Protein AF-A0A3D5JUG0-F1 (afdb_monomer)

Nearest PDB structures (foldseek):
  5ds9-assembly1_A  TM=9.477E-01  e=6.400E-01  Escherichia coli K-12
  5ds9-assembly1_B  TM=9.628E-01  e=1.070E+00  Escherichia coli K-12
  1eto-assembly1_A  TM=9.629E-01  e=1.676E+00  Escherichia coli
  1f36-assembly1_B  TM=4.137E-01  e=6.002E-01  Escherichia coli
  1f36-assembly1_A  TM=4.164E-01  e=8.274E-01  Escherichia coli

Structure (mmCIF, N/CA/C/O backbone):
data_AF-A0A3D5JUG0-F1
#
_entry.id   AF-A0A3D5JUG0-F1
#
loop_
_atom_site.group_PDB
_atom_site.id
_atom_site.type_symbol
_atom_site.label_atom_id
_atom_site.label_alt_id
_atom_site.label_comp_id
_atom_site.label_asym_id
_atom_site.label_entity_id
_atom_site.label_seq_id
_atom_site.pdbx_PDB_ins_code
_atom_site.Cartn_x
_atom_site.Cartn_y
_atom_site.Cartn_z
_atom_site.occupancy
_atom_site.B_iso_or_equiv
_atom_site.auth_seq_id
_atom_site.auth_comp_id
_atom_site.auth_asym_id
_atom_site.auth_atom_id
_atom_site.pdbx_PDB_model_num
ATOM 1 N N . GLN A 1 1 ? 3.051 -8.103 0.332 1.00 70.94 1 GLN A N 1
ATOM 2 C CA . GLN A 1 1 ? 2.806 -6.785 0.956 1.00 70.94 1 GLN A CA 1
ATOM 3 C C . GLN A 1 1 ? 1.900 -5.963 0.031 1.00 70.94 1 GLN A C 1
ATOM 5 O O . GLN A 1 1 ? 1.990 -6.121 -1.186 1.00 70.94 1 GLN A O 1
ATOM 10 N N . GLY A 1 2 ? 0.946 -5.205 0.578 1.00 81.31 2 GLY A N 1
ATOM 11 C CA . GLY A 1 2 ? 0.025 -4.363 -0.200 1.00 81.31 2 GLY A CA 1
ATOM 12 C C . GLY A 1 2 ? 0.622 -2.980 -0.449 1.00 81.31 2 GLY A C 1
ATOM 13 O O . GLY A 1 2 ? 1.313 -2.469 0.421 1.00 81.31 2 GLY A O 1
ATOM 14 N N . LEU A 1 3 ? 0.371 -2.391 -1.620 1.00 85.62 3 LEU A N 1
ATOM 15 C CA . LEU A 1 3 ? 0.857 -1.054 -1.971 1.00 85.62 3 LEU A CA 1
ATOM 16 C C . LEU A 1 3 ? -0.306 -0.176 -2.432 1.00 85.62 3 LEU A C 1
ATOM 18 O O . LEU A 1 3 ? -1.117 -0.606 -3.260 1.00 85.62 3 LEU A O 1
ATOM 22 N N . LEU A 1 4 ? -0.362 1.032 -1.878 1.00 86.69 4 LEU A N 1
ATOM 23 C CA . LEU A 1 4 ? -1.348 2.072 -2.147 1.00 86.69 4 LEU A CA 1
ATOM 24 C C . LEU A 1 4 ? -0.614 3.338 -2.584 1.00 86.69 4 LEU A C 1
ATOM 26 O O . LEU A 1 4 ? 0.317 3.772 -1.912 1.00 86.69 4 LEU A O 1
ATOM 30 N N . ALA A 1 5 ? -1.039 3.907 -3.707 1.00 85.06 5 ALA A N 1
ATOM 31 C CA . ALA A 1 5 ? -0.605 5.218 -4.157 1.00 85.06 5 ALA A CA 1
ATOM 32 C C . ALA A 1 5 ? -1.676 6.235 -3.780 1.00 85.06 5 ALA A C 1
ATOM 34 O O . ALA A 1 5 ? -2.854 6.055 -4.111 1.00 85.06 5 ALA A O 1
ATOM 35 N N . VAL A 1 6 ? -1.243 7.289 -3.104 1.00 84.62 6 VAL A N 1
ATOM 36 C CA . VAL A 1 6 ? -2.098 8.357 -2.599 1.00 84.62 6 VAL A CA 1
ATOM 37 C C . VAL A 1 6 ? -1.638 9.667 -3.235 1.00 84.62 6 VAL A C 1
ATOM 39 O O . VAL A 1 6 ? -0.437 9.872 -3.415 1.00 84.62 6 VAL A O 1
ATOM 42 N N . GLU A 1 7 ? -2.588 10.500 -3.633 1.00 82.88 7 GLU A N 1
ATOM 43 C CA . GLU A 1 7 ? -2.364 11.878 -4.065 1.00 82.88 7 GLU A CA 1
ATOM 44 C C . GLU A 1 7 ? -2.130 12.794 -2.854 1.00 82.88 7 GLU A C 1
ATOM 46 O O . GLU A 1 7 ? -2.305 12.394 -1.699 1.00 82.88 7 GLU A O 1
ATOM 51 N N . GLU A 1 8 ? -1.683 14.021 -3.117 1.00 77.25 8 GLU A N 1
ATOM 52 C CA . GLU A 1 8 ? -1.354 15.006 -2.080 1.00 77.25 8 GLU A CA 1
ATOM 53 C C . GLU A 1 8 ? -2.579 15.420 -1.248 1.00 77.25 8 GLU A C 1
ATOM 55 O O . GLU A 1 8 ? -2.466 15.660 -0.049 1.00 77.25 8 GLU A O 1
ATOM 60 N N . ASP A 1 9 ? -3.766 15.392 -1.855 1.00 76.62 9 ASP A N 1
ATOM 61 C CA . ASP A 1 9 ? -5.063 15.614 -1.207 1.00 76.62 9 ASP A CA 1
ATOM 62 C C . ASP A 1 9 ? -5.521 14.431 -0.322 1.00 76.62 9 ASP A C 1
ATOM 64 O O . ASP A 1 9 ? -6.584 14.471 0.300 1.00 76.62 9 ASP A O 1
ATOM 68 N N . GLY A 1 10 ? -4.731 13.353 -0.254 1.00 79.75 10 GLY A N 1
ATOM 69 C CA . GLY A 1 10 ? -5.064 12.141 0.484 1.00 79.75 10 GLY A CA 1
ATOM 70 C C . GLY A 1 10 ? -5.987 11.183 -0.274 1.00 79.75 10 GLY A C 1
ATOM 71 O O . GLY A 1 10 ? -6.448 10.197 0.313 1.00 79.75 10 GLY A O 1
ATOM 72 N N . ARG A 1 11 ? -6.266 11.419 -1.561 1.00 83.81 11 ARG A N 1
ATOM 73 C CA . ARG A 1 11 ? -7.071 10.530 -2.400 1.00 83.81 11 ARG A CA 1
ATOM 74 C C . ARG A 1 11 ? -6.277 9.315 -2.854 1.00 83.81 11 ARG A C 1
ATOM 76 O O . ARG A 1 11 ? -5.119 9.393 -3.248 1.00 83.81 11 ARG A O 1
ATOM 83 N N . VAL A 1 12 ? -6.916 8.153 -2.854 1.00 84.12 12 VAL A N 1
ATOM 84 C CA . VAL A 1 12 ? -6.314 6.923 -3.366 1.00 84.12 12 VAL A CA 1
ATOM 85 C C . VAL A 1 12 ? -6.381 6.906 -4.889 1.00 84.12 12 VAL A C 1
ATOM 87 O O . VAL A 1 12 ? -7.455 6.780 -5.477 1.00 84.12 12 VAL A O 1
ATOM 90 N N . ARG A 1 13 ? -5.214 6.963 -5.532 1.00 83.88 13 ARG A N 1
ATOM 91 C CA . ARG A 1 13 ? -5.076 6.910 -6.993 1.00 83.88 13 ARG A CA 1
ATOM 92 C C . ARG A 1 13 ? -4.937 5.483 -7.513 1.00 83.88 13 ARG A C 1
ATOM 94 O O . ARG A 1 13 ? -5.497 5.134 -8.551 1.00 83.88 13 ARG A O 1
ATOM 101 N N . ALA A 1 14 ? -4.172 4.646 -6.813 1.00 76.88 14 ALA A N 1
ATOM 102 C CA . ALA A 1 14 ? -3.927 3.266 -7.220 1.00 76.88 14 ALA A CA 1
ATOM 103 C C . ALA A 1 14 ? -3.726 2.335 -6.023 1.00 76.88 14 ALA A C 1
ATOM 105 O O . ALA A 1 14 ? -3.284 2.737 -4.953 1.00 76.88 14 ALA A O 1
ATOM 106 N N . ALA A 1 15 ? -4.019 1.054 -6.231 1.00 83.12 15 ALA A N 1
ATOM 107 C CA . ALA A 1 15 ? -3.817 0.004 -5.246 1.00 83.12 15 ALA A CA 1
ATOM 108 C C . ALA A 1 15 ? -3.483 -1.303 -5.965 1.00 83.12 15 ALA A C 1
ATOM 110 O O . ALA A 1 15 ? -4.159 -1.677 -6.932 1.00 83.12 15 ALA A O 1
ATOM 111 N N . ASN A 1 16 ? -2.460 -2.013 -5.489 1.00 86.81 16 ASN A N 1
ATOM 112 C CA . ASN A 1 16 ? -2.127 -3.333 -6.019 1.00 86.81 16 ASN A CA 1
ATOM 113 C C . ASN A 1 16 ? -3.162 -4.389 -5.580 1.00 86.81 16 ASN A C 1
ATOM 115 O O . ASN A 1 16 ? -4.004 -4.153 -4.713 1.00 86.81 16 ASN A O 1
ATOM 119 N N . ARG A 1 17 ? -3.109 -5.592 -6.168 1.00 83.06 17 ARG A N 1
ATOM 120 C CA . ARG A 1 17 ? -4.085 -6.666 -5.892 1.00 83.06 17 ARG A CA 1
ATOM 121 C C . ARG A 1 17 ? -4.156 -7.058 -4.412 1.00 83.06 17 ARG A C 1
ATOM 123 O O . ARG A 1 17 ? -5.232 -7.394 -3.926 1.00 83.06 17 ARG A O 1
ATOM 130 N N . VAL A 1 18 ? -3.022 -7.030 -3.713 1.00 81.88 18 VAL A N 1
ATOM 131 C CA . VAL A 1 18 ? -2.950 -7.370 -2.286 1.00 81.88 18 VAL A CA 1
ATOM 132 C C . VAL A 1 18 ? -3.617 -6.280 -1.449 1.00 81.88 18 VAL A C 1
ATOM 134 O O . VAL A 1 18 ? -4.470 -6.607 -0.635 1.00 81.88 18 VAL A O 1
ATOM 137 N N . ALA A 1 19 ? -3.316 -5.003 -1.701 1.00 83.62 19 ALA A N 1
ATOM 138 C CA . ALA A 1 19 ? -3.989 -3.876 -1.060 1.00 83.62 19 ALA A CA 1
ATOM 139 C C . ALA A 1 19 ? -5.496 -3.911 -1.335 1.00 83.62 19 ALA A C 1
ATOM 141 O O . ALA A 1 19 ? -6.290 -3.845 -0.407 1.00 83.62 19 ALA A O 1
ATOM 142 N N . ARG A 1 20 ? -5.907 -4.147 -2.586 1.00 85.31 20 ARG A N 1
ATOM 143 C CA . ARG A 1 20 ? -7.329 -4.289 -2.926 1.00 85.31 20 ARG A CA 1
ATOM 144 C C . ARG A 1 20 ? -8.021 -5.371 -2.101 1.00 85.31 20 ARG A C 1
ATOM 146 O O . ARG A 1 20 ? -9.114 -5.145 -1.610 1.00 85.31 20 ARG A O 1
ATOM 153 N N . ARG A 1 21 ? -7.373 -6.521 -1.900 1.00 84.31 21 ARG A N 1
ATOM 154 C CA . ARG A 1 21 ? -7.915 -7.596 -1.059 1.00 84.31 21 ARG A CA 1
ATOM 155 C C . ARG A 1 21 ? -7.999 -7.201 0.418 1.00 84.31 21 ARG A C 1
ATOM 157 O O . ARG A 1 21 ? -8.992 -7.536 1.045 1.00 84.31 21 ARG A O 1
ATOM 164 N N . LEU A 1 22 ? -6.981 -6.525 0.953 1.00 83.56 22 LEU A N 1
ATOM 165 C CA . LEU A 1 22 ? -6.932 -6.111 2.362 1.00 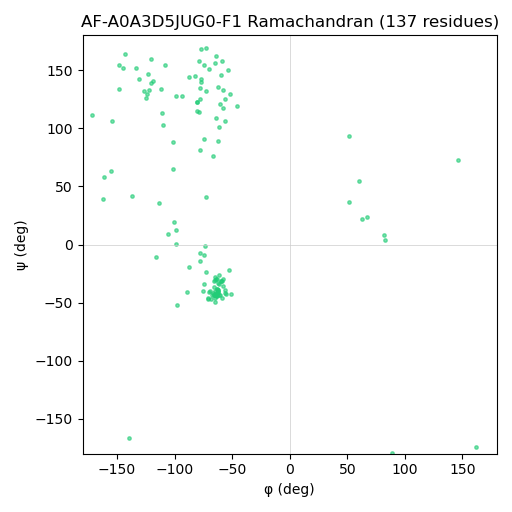83.56 22 LEU A CA 1
ATOM 166 C C . LEU A 1 22 ? -8.008 -5.076 2.707 1.00 83.56 22 LEU A C 1
ATOM 168 O O . LEU A 1 22 ? -8.576 -5.137 3.786 1.00 83.56 22 LEU A O 1
ATOM 172 N N . PHE A 1 23 ? -8.299 -4.161 1.782 1.00 83.06 23 PHE A N 1
ATOM 173 C CA . PHE A 1 23 ? -9.268 -3.077 1.971 1.00 83.06 23 PHE A CA 1
ATOM 174 C C . PHE A 1 23 ? -10.646 -3.369 1.349 1.00 83.06 23 PHE A C 1
ATOM 176 O O . PHE A 1 23 ? -11.438 -2.452 1.164 1.00 83.06 23 PHE A O 1
ATOM 183 N N . GLY A 1 24 ? -10.924 -4.617 0.948 1.00 84.00 24 GLY A N 1
ATOM 184 C CA . GLY A 1 24 ? -12.215 -4.988 0.348 1.00 84.00 24 GLY A CA 1
ATOM 185 C C . GLY A 1 24 ? -12.542 -4.283 -0.980 1.00 84.00 24 GLY A C 1
ATOM 186 O O . GLY A 1 24 ? -13.702 -4.193 -1.367 1.00 84.00 24 GLY A O 1
ATOM 187 N N . LEU A 1 25 ? -11.536 -3.776 -1.697 1.00 84.75 25 LEU A N 1
ATOM 188 C CA . LEU A 1 25 ? -11.711 -3.014 -2.934 1.00 84.75 25 LEU A CA 1
ATOM 189 C C . LEU A 1 25 ? -11.991 -3.925 -4.143 1.00 84.75 25 LEU A C 1
ATOM 191 O O . LEU A 1 25 ? -11.567 -5.091 -4.164 1.00 84.75 25 LEU A O 1
ATOM 195 N N . PRO A 1 26 ? -12.601 -3.385 -5.219 1.00 76.31 26 PRO A N 1
ATOM 196 C CA . PRO A 1 26 ? -12.841 -4.126 -6.452 1.00 76.31 26 PRO A CA 1
ATOM 197 C C . PRO A 1 26 ? -11.571 -4.798 -6.980 1.00 76.31 26 PRO A C 1
ATOM 199 O O . PRO A 1 26 ? -10.520 -4.174 -7.145 1.00 76.31 26 PRO A O 1
ATOM 202 N N . ARG A 1 27 ? -11.648 -6.097 -7.288 1.00 76.44 27 ARG A N 1
ATOM 203 C CA . ARG A 1 27 ? -10.478 -6.887 -7.725 1.00 76.44 27 ARG A CA 1
ATOM 204 C C . ARG A 1 27 ? -9.908 -6.425 -9.069 1.00 76.44 27 ARG A C 1
ATOM 206 O O . ARG A 1 27 ? -8.715 -6.599 -9.310 1.00 76.44 27 ARG A O 1
ATOM 213 N N . ARG A 1 28 ? -10.749 -5.850 -9.931 1.00 75.50 28 ARG A N 1
ATOM 214 C CA . ARG A 1 28 ? -10.420 -5.279 -11.248 1.00 75.50 28 ARG A CA 1
ATOM 215 C C . ARG A 1 28 ? -11.266 -4.028 -11.485 1.00 75.50 28 ARG A C 1
ATOM 217 O O . ARG A 1 28 ? -12.235 -3.818 -10.768 1.00 75.50 28 ARG A O 1
ATOM 224 N N . GLY A 1 29 ? -10.877 -3.215 -12.462 1.00 73.31 29 GLY A N 1
ATOM 225 C CA . GLY A 1 29 ? -11.600 -1.993 -12.820 1.00 73.31 29 GLY A CA 1
ATOM 226 C C . GLY A 1 29 ? -11.148 -0.750 -12.045 1.00 73.31 29 GLY A C 1
ATOM 227 O O . GLY A 1 29 ? -10.200 -0.842 -11.246 1.00 73.31 29 GLY A O 1
ATOM 228 N N . PRO A 1 30 ? -11.783 0.404 -12.321 1.00 75.31 30 PRO A N 1
ATOM 229 C CA . PRO A 1 30 ? -11.469 1.673 -11.674 1.00 75.31 30 PRO A CA 1
ATOM 230 C C . PRO A 1 30 ? -11.666 1.573 -10.159 1.00 75.31 30 PRO A C 1
ATOM 232 O O . PRO A 1 30 ? -12.513 0.822 -9.674 1.00 75.31 30 PRO A O 1
ATOM 235 N N . LEU A 1 31 ? -10.833 2.292 -9.406 1.00 75.56 31 LEU A N 1
ATOM 236 C CA . LEU A 1 31 ? -11.030 2.410 -7.965 1.00 75.56 31 LEU A CA 1
ATOM 237 C C . LEU A 1 31 ? -12.163 3.406 -7.689 1.00 75.56 31 LEU A C 1
ATOM 239 O O . LEU A 1 31 ? -12.244 4.417 -8.392 1.00 75.56 31 LEU A O 1
ATOM 243 N N . PRO A 1 32 ? -13.009 3.151 -6.677 1.00 79.19 32 PRO A N 1
ATOM 244 C CA . PRO A 1 32 ? -13.956 4.152 -6.208 1.00 79.19 32 PRO A CA 1
ATOM 245 C C . PRO A 1 32 ? -13.220 5.410 -5.732 1.00 79.19 32 PRO A C 1
ATOM 247 O O . PRO A 1 32 ? -12.044 5.348 -5.363 1.00 79.19 32 PRO A O 1
ATOM 250 N N . LEU A 1 33 ? -13.921 6.545 -5.698 1.00 79.31 33 LEU A N 1
ATOM 251 C CA . LEU A 1 33 ? -13.440 7.739 -5.005 1.00 79.31 33 LEU A CA 1
ATOM 252 C C . LEU A 1 33 ? -13.287 7.422 -3.513 1.00 79.31 33 LEU A C 1
ATOM 254 O O . LEU A 1 33 ? -14.267 7.352 -2.780 1.00 79.31 33 LEU A O 1
ATOM 258 N N . LEU A 1 34 ? -12.049 7.185 -3.087 1.00 84.69 34 LEU A N 1
ATOM 259 C CA . LEU A 1 34 ? -11.694 6.799 -1.725 1.00 84.69 34 LEU A CA 1
ATOM 260 C C . LEU A 1 34 ? -10.552 7.680 -1.242 1.00 84.69 34 LEU A C 1
ATOM 262 O O . LEU A 1 34 ? -9.620 7.973 -1.992 1.00 84.69 34 LEU A O 1
ATOM 266 N N . THR A 1 35 ? -10.601 8.050 0.030 1.00 87.88 35 THR A N 1
ATOM 267 C CA . THR A 1 35 ? -9.531 8.788 0.700 1.00 87.88 35 THR A CA 1
ATOM 268 C C . THR A 1 35 ? -8.808 7.887 1.687 1.00 87.88 35 THR A C 1
ATOM 270 O O . THR A 1 35 ? -9.371 6.927 2.222 1.00 87.88 35 THR A O 1
ATOM 273 N N . LEU A 1 36 ? -7.550 8.214 1.967 1.00 83.44 36 LEU A N 1
ATOM 274 C CA . LEU A 1 36 ? -6.750 7.542 2.984 1.00 83.44 36 LEU A CA 1
ATOM 275 C C . LEU A 1 36 ? -7.444 7.594 4.354 1.00 83.44 36 LEU A C 1
ATOM 277 O O . LEU A 1 36 ? -7.466 6.603 5.079 1.00 83.44 36 LEU A O 1
ATOM 281 N N . ALA A 1 37 ? -8.073 8.726 4.681 1.00 84.25 37 ALA A N 1
ATOM 282 C CA . ALA A 1 37 ? -8.837 8.888 5.913 1.00 84.25 37 ALA A CA 1
ATOM 283 C C . ALA A 1 37 ? -10.031 7.923 6.001 1.00 84.25 37 ALA A C 1
ATOM 285 O O . ALA A 1 37 ? -10.280 7.385 7.076 1.00 84.25 37 ALA A O 1
ATOM 286 N N . GLY A 1 38 ? -10.731 7.681 4.886 1.00 84.50 38 GLY A N 1
ATOM 287 C CA . GLY A 1 38 ? -11.838 6.724 4.822 1.00 84.50 38 GLY A CA 1
ATOM 288 C C . GLY A 1 38 ? -11.377 5.270 4.941 1.00 84.50 38 GLY A C 1
ATOM 289 O O . GLY A 1 38 ? -11.985 4.495 5.671 1.00 84.50 38 GLY A O 1
ATOM 290 N N . LEU A 1 39 ? -10.262 4.906 4.295 1.00 84.75 39 LEU A N 1
ATOM 291 C CA . LEU A 1 39 ? -9.695 3.552 4.397 1.00 84.75 39 LEU A CA 1
ATOM 292 C C . LEU A 1 39 ? -9.236 3.192 5.816 1.00 84.75 39 LEU A C 1
ATOM 294 O O . LEU A 1 39 ? -9.257 2.024 6.192 1.00 84.75 39 LEU A O 1
ATOM 298 N N . PHE A 1 40 ? -8.813 4.191 6.588 1.00 87.12 40 PHE A N 1
ATOM 299 C CA . PHE A 1 40 ? -8.343 4.037 7.962 1.00 87.12 40 PHE A CA 1
ATOM 300 C C . PHE A 1 40 ? -9.279 4.725 8.963 1.00 87.12 40 PHE A C 1
ATOM 302 O O . PHE A 1 40 ? -8.822 5.277 9.964 1.00 87.12 40 PHE A O 1
ATOM 309 N N . ALA A 1 41 ? -10.592 4.705 8.714 1.00 83.44 41 ALA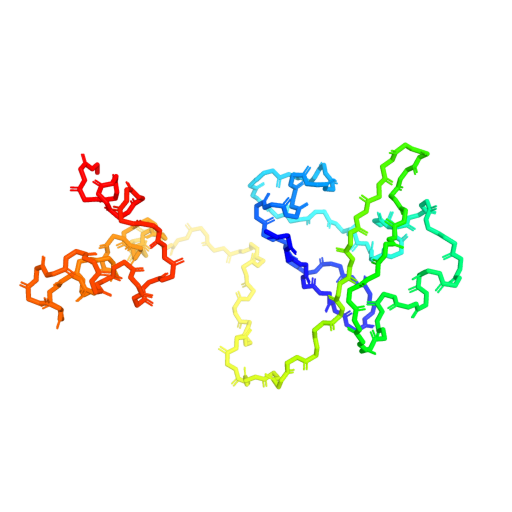 A N 1
ATOM 310 C CA . ALA A 1 41 ? -11.575 5.335 9.597 1.00 83.44 41 ALA A CA 1
ATOM 311 C C . ALA A 1 41 ? -11.545 4.762 11.030 1.00 83.44 41 ALA A C 1
ATOM 313 O O . ALA A 1 41 ? -11.754 5.499 11.991 1.00 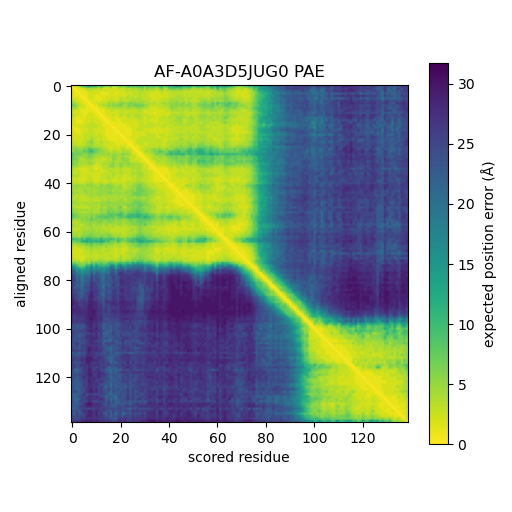83.44 41 ALA A O 1
ATOM 314 N N . GLY A 1 42 ? -11.211 3.474 11.187 1.00 76.88 42 GLY A N 1
ATOM 315 C CA . GLY A 1 42 ? -11.034 2.824 12.490 1.00 76.88 42 GLY A CA 1
ATOM 316 C C . GLY A 1 42 ? -9.738 3.196 13.229 1.00 76.88 42 GLY A C 1
ATOM 317 O O . GLY A 1 42 ? -9.581 2.844 14.405 1.00 76.88 42 GLY A O 1
ATOM 318 N N . ALA A 1 43 ? -8.805 3.900 12.584 1.00 83.56 43 ALA A N 1
ATOM 319 C CA . ALA A 1 43 ? -7.542 4.313 13.184 1.00 83.56 43 ALA A CA 1
ATOM 320 C C . ALA A 1 43 ? -7.690 5.592 14.024 1.00 83.56 43 ALA A C 1
ATOM 322 O O . ALA A 1 43 ? -8.416 6.527 13.674 1.00 83.56 43 ALA A O 1
ATOM 323 N N . SER A 1 44 ? -6.934 5.677 15.122 1.00 83.88 44 SER A N 1
ATOM 324 C CA . SER A 1 44 ? -6.907 6.886 15.953 1.00 83.88 44 SER A CA 1
ATOM 325 C C . SER A 1 44 ? -6.344 8.089 15.185 1.00 83.88 44 SER A C 1
ATOM 327 O O . SER A 1 44 ? -5.654 7.946 14.173 1.00 83.88 44 SER A O 1
ATOM 329 N N . VAL A 1 45 ? -6.597 9.308 15.674 1.00 83.12 45 VAL A N 1
ATOM 330 C CA . VAL A 1 45 ? -6.045 10.539 15.071 1.00 83.12 45 VAL A CA 1
ATOM 331 C C . VAL A 1 45 ? -4.513 10.484 15.005 1.00 83.12 45 VAL A C 1
ATOM 333 O O . VAL A 1 45 ? -3.929 10.817 13.975 1.00 83.12 45 VAL A O 1
ATOM 336 N N . HIS A 1 46 ? -3.860 9.990 16.062 1.00 83.00 46 HIS A N 1
ATOM 3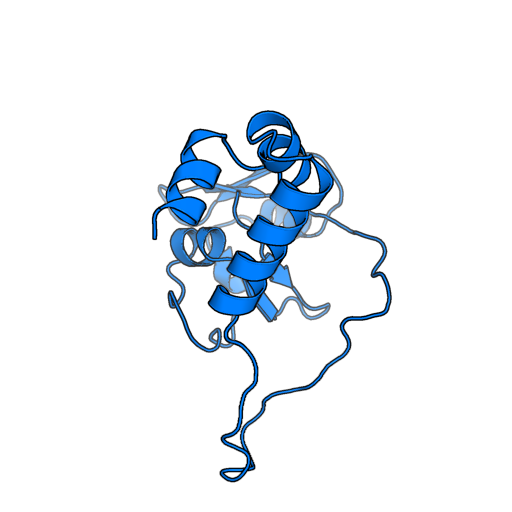37 C CA . HIS A 1 46 ? -2.408 9.802 16.088 1.00 83.00 46 HIS A CA 1
ATOM 338 C C . HIS A 1 46 ? -1.930 8.794 15.039 1.00 83.00 46 HIS A C 1
ATOM 340 O O . HIS A 1 46 ? -0.960 9.066 14.336 1.00 83.00 46 HIS A O 1
ATOM 346 N N . GLN A 1 47 ? -2.613 7.656 14.891 1.00 82.88 47 GLN A N 1
ATOM 347 C CA . GLN A 1 47 ? -2.266 6.662 13.872 1.00 82.88 47 GLN A CA 1
ATOM 348 C C . GLN A 1 47 ? -2.429 7.227 12.458 1.00 82.88 47 GLN A C 1
ATOM 350 O O . GLN A 1 47 ? -1.532 7.068 11.637 1.00 82.88 47 GLN A O 1
ATOM 355 N N . ARG A 1 48 ? -3.521 7.955 12.189 1.00 82.75 48 ARG A N 1
ATOM 356 C CA . ARG A 1 48 ? -3.758 8.588 10.883 1.00 82.75 48 ARG A CA 1
ATOM 357 C C . ARG A 1 48 ? -2.693 9.626 10.536 1.00 82.75 48 ARG A C 1
ATOM 359 O O . ARG A 1 48 ? -2.210 9.631 9.410 1.00 82.75 48 ARG A O 1
ATOM 366 N N . ARG A 1 49 ? -2.260 10.445 11.502 1.00 83.12 49 ARG A N 1
ATOM 367 C CA . ARG A 1 49 ? -1.155 11.405 11.301 1.00 83.12 49 ARG A CA 1
ATOM 368 C C . ARG A 1 49 ? 0.162 10.718 10.944 1.00 83.12 49 ARG A C 1
ATOM 370 O O . ARG A 1 49 ? 0.934 11.267 10.166 1.00 83.12 4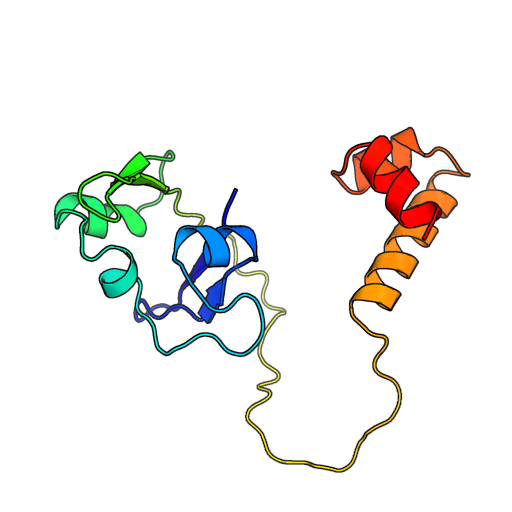9 ARG A O 1
ATOM 377 N N . ARG A 1 50 ? 0.410 9.521 11.481 1.00 84.25 50 ARG A N 1
ATOM 378 C CA . ARG A 1 50 ? 1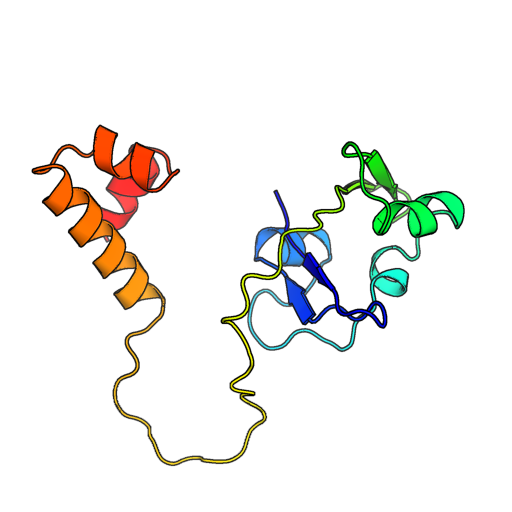.629 8.745 11.212 1.00 84.25 50 ARG A CA 1
ATOM 379 C C . ARG A 1 50 ? 1.626 8.018 9.864 1.00 84.25 50 ARG A C 1
ATOM 381 O O . ARG A 1 50 ? 2.698 7.635 9.410 1.00 84.25 50 ARG A O 1
ATOM 388 N N . LEU A 1 51 ? 0.479 7.889 9.187 1.00 83.44 51 LEU A N 1
ATOM 389 C CA . LEU A 1 51 ? 0.382 7.235 7.871 1.00 83.44 51 LEU A CA 1
ATOM 390 C C . LEU A 1 51 ? 1.239 7.900 6.788 1.00 83.44 51 LEU A C 1
ATOM 392 O O . LEU A 1 51 ? 1.697 7.214 5.880 1.00 83.44 51 LEU A O 1
ATOM 396 N N . LEU A 1 52 ? 1.429 9.219 6.878 1.00 82.38 52 LEU A N 1
ATOM 397 C CA . LEU A 1 52 ? 2.208 10.024 5.929 1.00 82.38 52 LEU A CA 1
ATOM 398 C C . LEU A 1 52 ? 3.574 10.444 6.493 1.00 82.38 52 LEU A C 1
ATOM 400 O O . LEU A 1 52 ? 4.264 11.277 5.909 1.00 82.38 52 LEU A O 1
ATOM 404 N N . GLN A 1 53 ? 3.968 9.895 7.645 1.00 81.12 53 GLN A N 1
ATOM 405 C CA . GLN A 1 53 ? 5.262 10.177 8.256 1.00 81.12 53 GLN A CA 1
ATOM 406 C C . GLN A 1 53 ? 6.273 9.120 7.828 1.00 81.12 53 GLN A C 1
ATOM 408 O O . GLN A 1 53 ? 6.033 7.919 7.966 1.00 81.12 53 GLN A O 1
ATOM 413 N N . ALA A 1 54 ? 7.419 9.574 7.321 1.00 75.62 54 ALA A N 1
ATOM 414 C CA . ALA A 1 54 ? 8.529 8.687 7.007 1.00 75.62 54 ALA A CA 1
ATOM 415 C C . ALA A 1 54 ? 9.018 8.000 8.288 1.00 75.62 54 ALA A C 1
ATOM 417 O O . ALA A 1 54 ? 9.160 8.636 9.332 1.00 75.62 54 ALA A O 1
ATOM 418 N N . GLY A 1 55 ? 9.257 6.693 8.213 1.00 76.62 55 GLY A N 1
ATOM 419 C CA . GLY A 1 55 ? 9.684 5.923 9.371 1.00 76.62 55 GLY A CA 1
ATOM 420 C C . GLY A 1 55 ? 9.492 4.417 9.212 1.00 76.62 55 GLY A C 1
ATOM 421 O O . GLY A 1 55 ? 9.123 3.933 8.134 1.00 76.62 55 GLY A O 1
ATOM 422 N N . PRO A 1 56 ? 9.754 3.655 10.286 1.00 78.56 56 PRO A N 1
ATOM 423 C CA . PRO A 1 56 ? 9.544 2.217 10.295 1.00 78.56 56 PRO A CA 1
ATOM 424 C C . PRO A 1 56 ? 8.060 1.867 10.146 1.00 78.56 56 PRO A C 1
ATOM 426 O O . PRO A 1 56 ? 7.164 2.650 10.490 1.00 78.56 56 PRO A O 1
ATOM 429 N N . ALA A 1 57 ? 7.805 0.655 9.650 1.00 81.38 57 ALA A N 1
ATOM 430 C CA . ALA A 1 57 ? 6.456 0.121 9.561 1.00 81.38 57 ALA A CA 1
ATOM 431 C C . ALA A 1 57 ? 5.799 0.096 10.949 1.00 81.38 57 ALA A C 1
ATOM 433 O O . ALA A 1 57 ? 6.399 -0.356 11.924 1.00 81.38 57 ALA A O 1
ATOM 434 N N . HIS A 1 58 ? 4.559 0.565 11.044 1.00 79.19 58 HIS A N 1
ATOM 435 C CA . HIS A 1 58 ? 3.813 0.602 12.299 1.00 79.19 58 HIS A CA 1
ATOM 436 C C . HIS A 1 58 ? 2.397 0.067 12.109 1.00 79.19 58 HIS A C 1
ATOM 438 O O . HIS A 1 58 ? 1.828 0.130 11.021 1.00 79.19 58 HIS A O 1
ATOM 444 N N . ARG A 1 59 ? 1.825 -0.490 13.178 1.00 83.62 59 ARG A N 1
ATOM 445 C CA . ARG A 1 59 ? 0.494 -1.098 13.148 1.00 83.62 59 ARG A CA 1
ATOM 446 C C . ARG A 1 59 ? -0.588 -0.017 13.175 1.00 83.62 59 ARG A C 1
ATOM 448 O O . ARG A 1 59 ? -0.626 0.809 14.088 1.00 83.62 59 ARG A O 1
ATOM 455 N N . VAL A 1 60 ? -1.480 -0.058 12.193 1.00 82.81 60 VAL A N 1
ATOM 456 C CA . VAL A 1 60 ? -2.631 0.834 12.048 1.00 82.81 60 VAL A CA 1
ATOM 457 C C . VAL A 1 60 ? -3.899 -0.000 12.011 1.00 82.81 60 VAL A C 1
ATOM 459 O O . VAL A 1 60 ? -3.977 -1.013 11.314 1.00 82.81 60 VAL A O 1
ATOM 462 N N . ARG A 1 61 ? -4.890 0.419 12.792 1.00 80.19 61 ARG A N 1
ATOM 463 C CA . ARG A 1 61 ? -6.160 -0.287 12.914 1.00 80.19 61 ARG A CA 1
ATOM 464 C C . ARG A 1 61 ? -7.058 -0.006 11.704 1.00 80.19 61 ARG A C 1
ATOM 466 O O . ARG A 1 61 ? -7.159 1.144 11.283 1.00 80.19 61 ARG A O 1
ATOM 473 N N . LEU A 1 62 ? -7.681 -1.047 11.153 1.00 78.75 62 LEU A N 1
ATOM 474 C CA . LEU A 1 62 ? -8.651 -0.938 10.057 1.00 78.75 62 LEU A CA 1
ATOM 475 C C . LEU A 1 62 ? -10.080 -0.958 10.597 1.00 78.75 62 LEU A C 1
ATOM 477 O O . LEU A 1 62 ? -10.853 -0.042 10.328 1.00 78.75 62 LEU A O 1
ATOM 481 N N . ASP A 1 63 ? -10.385 -1.962 11.414 1.00 72.69 63 ASP A N 1
ATOM 482 C CA . ASP A 1 63 ? -11.679 -2.185 12.059 1.00 72.69 63 ASP A CA 1
ATOM 483 C C . ASP A 1 63 ? -11.467 -2.654 13.515 1.00 72.69 63 ASP A C 1
ATOM 485 O O . ASP A 1 63 ? -10.381 -2.474 14.072 1.00 72.69 63 ASP A O 1
ATOM 489 N N . GLN A 1 64 ? -12.501 -3.171 14.184 1.00 69.56 64 GLN A N 1
ATOM 490 C CA . GLN A 1 64 ? -12.380 -3.568 15.591 1.00 69.56 64 GLN A CA 1
ATOM 491 C C . GLN A 1 64 ? -11.410 -4.742 15.806 1.00 69.56 64 GLN A C 1
ATOM 493 O O . GLN A 1 64 ? -10.693 -4.732 16.807 1.00 69.56 64 GLN A O 1
ATOM 498 N N . ASP A 1 65 ? -11.287 -5.646 14.831 1.00 73.00 65 ASP A N 1
ATOM 499 C CA . ASP A 1 65 ? -10.556 -6.913 14.960 1.00 73.00 65 ASP A CA 1
ATOM 500 C C . ASP A 1 65 ? -9.331 -7.011 14.032 1.00 73.00 65 ASP A C 1
ATOM 502 O O . ASP A 1 65 ? -8.468 -7.877 14.195 1.00 73.00 65 ASP A O 1
ATOM 506 N N . SER A 1 66 ? -9.194 -6.085 13.081 1.00 76.62 66 SER A N 1
ATOM 507 C CA . SER A 1 66 ? -8.175 -6.106 12.034 1.00 76.62 66 SER A CA 1
ATOM 508 C C . SER A 1 66 ? -7.252 -4.896 12.093 1.00 76.62 66 SER A C 1
ATOM 510 O O . SER A 1 66 ? -7.648 -3.740 12.278 1.00 76.62 66 SER A O 1
ATOM 512 N N . ALA A 1 67 ? -5.971 -5.154 11.842 1.00 80.50 67 ALA A N 1
ATOM 513 C CA . ALA A 1 67 ? -4.953 -4.124 11.718 1.00 80.50 67 ALA A CA 1
ATOM 514 C C . ALA A 1 67 ? -3.918 -4.506 10.661 1.00 80.50 67 ALA A C 1
ATOM 516 O O . ALA A 1 67 ? -3.633 -5.683 10.442 1.00 80.50 67 ALA A O 1
ATOM 517 N N . VAL A 1 68 ? -3.312 -3.497 10.045 1.00 82.19 68 VAL A N 1
ATOM 518 C CA . VAL A 1 68 ? -2.255 -3.657 9.045 1.00 82.19 68 VAL A CA 1
ATOM 519 C C . VAL A 1 68 ? -1.007 -2.903 9.463 1.00 82.19 68 VAL A C 1
ATOM 521 O O . VAL A 1 68 ? -1.077 -1.848 10.088 1.00 82.19 68 VAL A O 1
ATOM 524 N N . TYR A 1 69 ? 0.154 -3.440 9.104 1.00 84.44 69 TYR A N 1
ATOM 525 C CA . TYR A 1 69 ? 1.402 -2.696 9.200 1.00 84.44 69 TYR A CA 1
ATOM 526 C C . TYR A 1 69 ? 1.515 -1.767 7.995 1.00 84.44 69 TYR A C 1
ATOM 528 O O . TYR A 1 69 ? 1.467 -2.221 6.851 1.00 84.44 69 TYR A O 1
ATOM 536 N N . VAL A 1 70 ? 1.650 -0.472 8.262 1.00 85.62 70 VAL A N 1
ATOM 537 C CA . VAL A 1 70 ? 1.781 0.568 7.246 1.00 85.62 70 VAL A CA 1
ATOM 538 C C . VAL A 1 70 ? 3.178 1.154 7.315 1.00 85.62 70 VAL A C 1
ATOM 540 O O . VAL A 1 70 ? 3.678 1.477 8.393 1.00 85.62 70 VAL A O 1
ATOM 543 N N . GLN A 1 71 ? 3.793 1.305 6.149 1.00 86.25 71 GLN A N 1
ATOM 544 C CA . GLN A 1 71 ? 5.034 2.037 5.975 1.00 86.25 71 GLN A CA 1
ATOM 545 C C . GLN A 1 71 ? 4.822 3.102 4.907 1.00 86.25 71 GLN A C 1
ATOM 547 O O . GLN A 1 71 ? 4.394 2.792 3.794 1.00 86.25 71 GLN A O 1
ATOM 552 N N . TYR A 1 72 ? 5.131 4.349 5.252 1.00 86.44 72 TYR A N 1
ATOM 553 C CA . TYR A 1 72 ? 5.146 5.433 4.286 1.00 86.44 72 TYR A CA 1
ATOM 554 C C . TYR A 1 72 ? 6.451 5.394 3.496 1.00 86.44 72 TYR A C 1
ATOM 556 O O . TYR A 1 72 ? 7.540 5.458 4.068 1.00 86.44 72 TYR A O 1
ATOM 564 N N . LEU A 1 73 ? 6.332 5.291 2.175 1.00 82.94 73 LEU A N 1
ATOM 565 C CA . LEU A 1 73 ? 7.460 5.313 1.256 1.00 82.94 73 LEU A CA 1
ATOM 566 C C . LEU A 1 73 ? 7.403 6.616 0.460 1.00 82.94 73 LEU A C 1
ATOM 568 O O . LEU A 1 73 ? 6.509 6.804 -0.363 1.00 82.94 73 LEU A O 1
ATOM 572 N N . ARG A 1 74 ? 8.375 7.503 0.682 1.00 72.44 74 ARG A N 1
ATOM 573 C CA . ARG A 1 74 ? 8.591 8.693 -0.148 1.00 72.44 74 ARG A CA 1
ATOM 574 C C . ARG A 1 74 ? 9.751 8.405 -1.097 1.00 72.44 74 ARG A C 1
ATOM 576 O O . ARG A 1 74 ? 10.905 8.620 -0.749 1.00 72.44 74 ARG A O 1
ATOM 583 N N . GLY A 1 75 ? 9.454 7.838 -2.262 1.00 60.41 75 GLY A N 1
ATOM 584 C CA . GLY A 1 75 ? 10.465 7.674 -3.308 1.00 60.41 75 GLY A CA 1
ATOM 585 C C . GLY A 1 75 ? 10.768 9.013 -3.992 1.00 60.41 75 GLY A C 1
ATOM 586 O O . GLY A 1 75 ? 9.881 9.871 -4.031 1.00 60.41 75 GLY A O 1
ATOM 587 N N . PRO A 1 76 ? 11.967 9.207 -4.579 1.00 47.12 76 PRO A N 1
ATOM 588 C CA . PRO A 1 76 ? 12.119 10.217 -5.613 1.00 47.12 76 PRO A CA 1
ATOM 589 C C . PRO A 1 76 ? 11.123 9.847 -6.711 1.00 47.12 76 PRO A C 1
ATOM 591 O O . PRO A 1 76 ? 11.176 8.749 -7.269 1.00 47.12 76 PRO A O 1
ATOM 594 N N . LEU A 1 77 ? 10.153 10.723 -6.963 1.00 50.66 77 LEU A N 1
ATOM 595 C CA . LEU A 1 77 ? 9.266 10.606 -8.110 1.00 50.66 77 LEU A CA 1
ATOM 596 C C . LEU A 1 77 ? 10.155 10.710 -9.350 1.00 50.66 77 LEU A C 1
ATOM 598 O O . LEU A 1 77 ? 10.405 11.805 -9.843 1.00 50.66 77 LEU A O 1
ATOM 602 N N . ALA A 1 78 ? 10.681 9.581 -9.831 1.00 40.91 78 ALA A N 1
ATOM 603 C CA . ALA A 1 78 ? 11.276 9.504 -11.150 1.00 40.91 78 ALA A CA 1
ATOM 604 C C . ALA A 1 78 ? 10.190 9.977 -12.115 1.00 40.91 78 ALA A C 1
ATOM 606 O O . ALA A 1 78 ? 9.161 9.323 -12.309 1.00 40.91 78 ALA A O 1
ATOM 607 N N . ALA A 1 79 ? 10.381 11.191 -12.613 1.00 39.56 79 ALA A N 1
ATOM 608 C CA . ALA A 1 79 ? 9.436 11.933 -13.410 1.00 39.56 79 ALA A CA 1
ATOM 609 C C . ALA A 1 79 ? 9.229 11.239 -14.759 1.00 39.56 79 ALA A C 1
ATOM 611 O O . ALA A 1 79 ? 9.795 11.686 -15.738 1.00 39.56 79 ALA A O 1
ATOM 612 N N . ARG A 1 80 ? 8.474 10.130 -14.833 1.00 38.22 80 ARG A N 1
ATOM 613 C CA . ARG A 1 80 ? 8.072 9.477 -16.101 1.00 38.22 80 ARG A CA 1
ATOM 614 C C . ARG A 1 80 ? 6.891 8.502 -15.976 1.00 38.22 80 ARG A C 1
ATOM 616 O O . ARG A 1 80 ? 6.830 7.489 -16.662 1.00 38.22 80 ARG A O 1
ATOM 623 N N . ALA A 1 81 ? 5.883 8.836 -15.176 1.00 40.53 81 ALA A N 1
ATOM 624 C CA . ALA A 1 81 ? 4.548 8.250 -15.354 1.00 40.53 81 ALA A CA 1
ATOM 625 C C . ALA A 1 81 ? 3.444 9.308 -15.210 1.00 40.53 81 ALA A C 1
ATOM 627 O O . ALA A 1 81 ? 2.393 9.075 -14.604 1.00 40.53 81 ALA A O 1
ATOM 628 N N . SER A 1 82 ? 3.683 10.492 -15.785 1.00 42.06 82 SER A N 1
ATOM 629 C CA . SER A 1 82 ? 2.586 11.379 -16.152 1.00 42.06 82 SER A CA 1
ATOM 630 C C . SER A 1 82 ? 1.750 10.692 -17.226 1.00 42.06 82 SER A C 1
ATOM 632 O O . SER A 1 82 ? 2.177 10.510 -18.360 1.00 42.06 82 SER A O 1
ATOM 634 N N . LEU A 1 83 ? 0.560 10.279 -16.800 1.00 45.38 83 LEU A N 1
ATOM 635 C CA . LEU A 1 83 ? -0.688 10.641 -17.456 1.00 45.38 83 LEU A CA 1
ATOM 636 C C . LEU A 1 83 ? -0.725 10.389 -18.972 1.00 45.38 83 LEU A C 1
ATOM 638 O O . LEU A 1 83 ? -0.509 11.279 -19.785 1.00 45.38 83 LEU A O 1
ATOM 642 N N . ARG A 1 84 ? -1.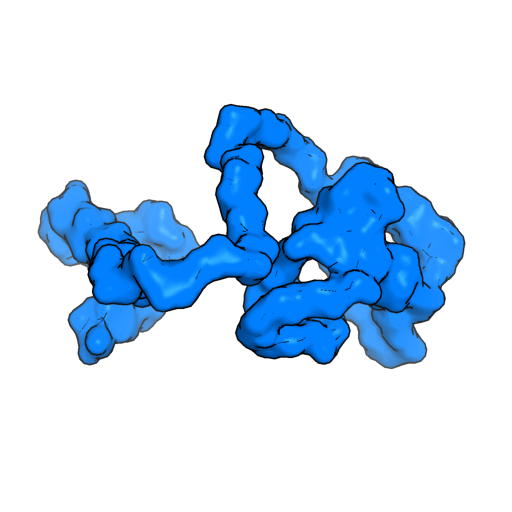224 9.213 -19.348 1.00 37.19 84 ARG A N 1
ATOM 643 C CA . ARG A 1 84 ? -2.414 9.243 -20.199 1.00 37.19 84 ARG A CA 1
ATOM 644 C C . ARG A 1 84 ? -3.591 8.744 -19.386 1.00 37.19 84 ARG A C 1
ATOM 646 O O . ARG A 1 84 ? -3.719 7.556 -19.098 1.00 37.19 84 ARG A O 1
ATOM 653 N N . SER A 1 85 ? -4.385 9.716 -18.956 1.00 44.41 85 SER A N 1
ATOM 654 C CA . SER A 1 85 ? -5.770 9.561 -18.551 1.00 44.41 85 SER A CA 1
ATOM 655 C C . SER A 1 85 ? -6.499 8.705 -19.586 1.00 44.41 85 SER A C 1
ATOM 657 O O . SER A 1 85 ? -6.600 9.064 -20.752 1.00 44.41 85 SER A O 1
ATOM 659 N N . ALA A 1 86 ? -7.021 7.561 -19.160 1.00 43.16 86 ALA A N 1
ATOM 660 C CA . ALA A 1 86 ? -8.115 6.911 -19.868 1.00 43.16 86 ALA A CA 1
ATOM 661 C C . ALA A 1 86 ? -9.401 7.228 -19.099 1.00 43.16 86 ALA A C 1
ATOM 663 O O . ALA A 1 86 ? -10.015 6.359 -18.486 1.00 43.16 86 ALA A O 1
ATOM 664 N N . GLY A 1 87 ? -9.741 8.519 -19.079 1.00 33.16 87 GLY A N 1
ATOM 665 C CA . GLY A 1 87 ? -11.135 8.933 -19.033 1.00 33.16 87 GLY A CA 1
ATOM 666 C C . GLY A 1 87 ? -11.722 8.655 -20.413 1.00 33.16 87 GLY A C 1
ATOM 667 O O . GLY A 1 87 ? -11.082 8.924 -21.426 1.00 33.16 87 GLY A O 1
ATOM 668 N N . ALA A 1 88 ? -12.881 8.015 -20.435 1.00 46.41 88 ALA A N 1
ATOM 669 C CA . ALA A 1 88 ? -13.550 7.538 -21.629 1.00 46.41 88 ALA A CA 1
ATOM 670 C C . ALA A 1 88 ? -13.909 8.673 -22.605 1.00 46.41 88 ALA A C 1
ATOM 672 O O . ALA A 1 88 ? -14.693 9.545 -22.254 1.00 46.41 88 ALA A O 1
ATOM 673 N N . ALA A 1 89 ? -13.384 8.600 -23.831 1.00 37.25 89 ALA A N 1
ATOM 674 C CA . ALA A 1 89 ? -14.048 9.012 -25.073 1.00 37.25 89 ALA A CA 1
ATOM 675 C C . ALA A 1 89 ? -13.173 8.577 -26.264 1.00 37.25 89 ALA A C 1
ATOM 677 O O . ALA A 1 89 ? -12.068 9.084 -26.438 1.00 37.25 89 ALA A O 1
ATOM 678 N N . GLY A 1 90 ? -13.642 7.612 -27.060 1.00 29.02 90 GLY A N 1
ATOM 679 C CA . GLY A 1 90 ? -12.975 7.209 -28.305 1.00 29.02 90 GLY A CA 1
ATOM 680 C C . GLY A 1 90 ? -13.105 5.722 -28.616 1.00 29.02 90 GLY A C 1
ATOM 681 O O . GLY A 1 90 ? -12.146 4.966 -28.492 1.00 29.02 90 GLY A O 1
ATOM 682 N N . ALA A 1 91 ? -14.298 5.301 -29.026 1.00 43.84 91 ALA A N 1
ATOM 683 C CA . ALA A 1 91 ? -14.637 3.944 -29.450 1.00 43.84 91 ALA A CA 1
ATOM 684 C C . ALA A 1 91 ? -14.063 3.545 -30.834 1.00 43.84 91 ALA A C 1
ATOM 686 O O . ALA A 1 91 ? -14.753 2.902 -31.613 1.00 43.84 91 ALA A O 1
ATOM 687 N N . ALA A 1 92 ? -12.817 3.894 -31.174 1.00 35.91 92 ALA A N 1
ATOM 688 C CA . ALA A 1 92 ? -12.265 3.574 -32.499 1.00 35.91 92 ALA A CA 1
ATOM 689 C C . ALA A 1 92 ? -10.727 3.489 -32.526 1.00 35.91 92 ALA A C 1
ATOM 691 O O . ALA A 1 92 ? -10.065 4.281 -33.183 1.00 35.91 92 ALA A O 1
ATOM 692 N N . ALA A 1 93 ? -10.145 2.534 -31.795 1.00 35.75 93 ALA A N 1
ATOM 693 C CA . ALA A 1 93 ? -8.784 2.038 -32.056 1.00 35.75 93 ALA A CA 1
ATOM 694 C C . ALA A 1 93 ? -8.581 0.673 -31.377 1.00 35.75 93 ALA A C 1
ATOM 696 O O . ALA A 1 93 ? -7.728 0.488 -30.506 1.00 35.75 93 ALA A O 1
ATOM 697 N N . ALA A 1 94 ? -9.431 -0.285 -31.737 1.00 40.66 94 ALA A N 1
ATOM 698 C CA . ALA A 1 94 ? -9.229 -1.690 -31.429 1.00 40.66 94 ALA A CA 1
ATOM 699 C C . ALA A 1 94 ? -8.200 -2.271 -32.414 1.00 40.66 94 ALA A C 1
ATOM 701 O O . ALA A 1 94 ? -8.573 -2.873 -33.410 1.00 40.66 94 ALA A O 1
ATOM 702 N N . ALA A 1 95 ? -6.909 -2.061 -32.152 1.00 44.94 95 ALA A N 1
ATOM 703 C CA . ALA A 1 95 ? -5.838 -2.859 -32.746 1.00 44.94 95 ALA A CA 1
ATOM 704 C C . ALA A 1 95 ? -4.599 -2.839 -31.832 1.00 44.94 95 ALA A C 1
ATOM 706 O O . ALA A 1 95 ? -3.918 -1.830 -31.675 1.00 44.94 95 ALA A O 1
ATOM 707 N N . GLU A 1 96 ? -4.381 -3.978 -31.173 1.00 43.50 96 GLU A N 1
ATOM 708 C CA . GLU A 1 96 ? -3.073 -4.506 -30.758 1.00 43.50 96 GLU A CA 1
ATOM 709 C C . GLU A 1 96 ? -2.201 -3.681 -29.800 1.00 43.50 96 GLU A C 1
ATOM 711 O O . GLU A 1 96 ? -1.001 -3.502 -29.995 1.00 43.50 96 GLU A O 1
ATOM 716 N N . ARG A 1 97 ? -2.748 -3.297 -28.642 1.00 43.59 97 ARG A N 1
ATOM 717 C CA . ARG A 1 97 ? -1.882 -3.151 -27.459 1.00 43.59 97 ARG A CA 1
ATOM 718 C C . ARG A 1 97 ? -1.651 -4.541 -26.866 1.00 43.59 97 ARG A C 1
ATOM 720 O O . ARG A 1 97 ? -2.628 -5.133 -26.394 1.00 43.59 97 ARG A O 1
ATOM 727 N N . PRO A 1 98 ? -0.413 -5.079 -26.867 1.00 41.19 98 PRO A N 1
ATOM 728 C CA . PRO A 1 98 ? -0.151 -6.387 -26.293 1.00 41.19 98 PRO A CA 1
ATOM 729 C C . PRO A 1 98 ? -0.619 -6.371 -24.844 1.00 41.19 98 PRO A C 1
ATOM 731 O O . PRO A 1 98 ? -0.275 -5.485 -24.057 1.00 41.19 98 PRO A O 1
ATOM 734 N N . SER A 1 99 ? -1.490 -7.323 -24.516 1.00 51.28 99 SER A N 1
ATOM 735 C CA . SER A 1 99 ? -2.072 -7.408 -23.184 1.00 51.28 99 SER A CA 1
ATOM 736 C C . SER A 1 99 ? -0.959 -7.434 -22.133 1.00 51.28 99 SER A C 1
ATOM 738 O O . SER A 1 99 ? 0.124 -7.968 -22.367 1.00 51.28 99 SER A O 1
ATOM 740 N N . LEU A 1 100 ? -1.220 -6.912 -20.933 1.00 49.50 100 LEU A N 1
ATOM 741 C CA . LEU A 1 100 ? -0.250 -6.954 -19.828 1.00 49.50 100 LEU A CA 1
ATOM 742 C C . LEU A 1 100 ? 0.267 -8.378 -19.541 1.00 49.50 100 LEU A C 1
ATOM 744 O O . LEU A 1 100 ? 1.341 -8.538 -18.967 1.00 49.50 100 LEU A O 1
ATOM 748 N N . ARG A 1 101 ? -0.477 -9.416 -19.948 1.00 48.19 101 ARG A N 1
ATOM 749 C CA . ARG A 1 101 ? -0.021 -10.811 -19.935 1.00 48.19 101 ARG A CA 1
ATOM 750 C C . ARG A 1 101 ? 1.043 -11.090 -20.994 1.00 48.19 101 ARG A C 1
ATOM 752 O O . ARG A 1 101 ? 2.051 -11.688 -20.649 1.00 48.19 101 ARG A O 1
ATOM 759 N N . ALA A 1 102 ? 0.848 -10.636 -22.230 1.00 53.78 102 ALA A N 1
ATOM 760 C CA . ALA A 1 102 ? 1.827 -10.775 -23.307 1.00 53.78 102 ALA A CA 1
ATOM 761 C C . ALA A 1 102 ? 3.131 -10.030 -22.984 1.00 53.78 102 ALA A C 1
ATOM 763 O O . ALA A 1 102 ? 4.207 -10.592 -23.155 1.00 53.78 102 ALA A O 1
ATOM 764 N N . LEU A 1 103 ? 3.041 -8.823 -22.414 1.00 56.47 103 LEU A N 1
ATOM 765 C CA . LEU A 1 103 ? 4.218 -8.072 -21.957 1.00 56.47 103 LEU A CA 1
ATOM 766 C C . LEU A 1 103 ? 4.946 -8.773 -20.795 1.00 56.47 103 LEU A C 1
ATOM 768 O O . LEU A 1 103 ? 6.171 -8.837 -20.791 1.00 56.47 103 LEU A O 1
ATOM 772 N N . ASN A 1 104 ? 4.211 -9.357 -19.839 1.00 63.00 104 ASN A N 1
ATOM 773 C CA . ASN A 1 104 ? 4.823 -10.162 -18.773 1.00 63.00 104 ASN A CA 1
ATOM 774 C C . ASN A 1 104 ? 5.485 -11.437 -19.313 1.00 63.00 104 ASN A C 1
ATOM 776 O O . ASN A 1 104 ? 6.595 -11.764 -18.904 1.00 63.00 104 ASN A O 1
ATOM 780 N N . ALA A 1 105 ? 4.828 -12.152 -20.230 1.00 69.81 105 ALA A N 1
ATOM 781 C CA . ALA A 1 105 ? 5.385 -13.354 -20.846 1.00 69.81 105 ALA A CA 1
ATOM 782 C C . ALA A 1 105 ? 6.653 -13.031 -21.647 1.00 69.81 105 ALA A C 1
ATOM 784 O O . ALA A 1 105 ? 7.628 -13.776 -21.597 1.00 69.81 105 ALA A O 1
ATOM 785 N N . GLN A 1 106 ? 6.667 -11.887 -22.331 1.00 69.31 106 GLN A N 1
ATOM 786 C CA . GLN A 1 106 ? 7.832 -11.410 -23.058 1.00 69.31 106 GLN A CA 1
ATOM 787 C C . GLN A 1 106 ? 9.004 -11.095 -22.120 1.00 69.31 106 GLN A C 1
ATOM 789 O O . GLN A 1 106 ? 10.085 -11.641 -22.320 1.00 69.31 106 GLN A O 1
ATOM 794 N N . GLY A 1 107 ? 8.776 -10.339 -21.042 1.00 69.31 107 GLY A N 1
ATOM 795 C CA . GLY A 1 107 ? 9.823 -10.046 -20.055 1.00 69.31 107 GLY A CA 1
ATOM 796 C C . GLY A 1 107 ? 10.366 -11.298 -19.352 1.00 69.31 107 GLY A C 1
ATOM 797 O O . GLY A 1 107 ? 11.558 -11.384 -19.064 1.00 69.31 107 GLY A O 1
ATOM 798 N N . VAL A 1 108 ? 9.520 -12.312 -19.128 1.00 68.44 108 VAL A N 1
ATOM 799 C CA . VAL A 1 108 ? 9.956 -13.623 -18.617 1.00 68.44 108 VAL A CA 1
ATOM 800 C C . VAL A 1 108 ? 10.866 -14.336 -19.620 1.00 68.44 108 VAL A C 1
ATOM 802 O O . VAL A 1 108 ? 11.915 -14.844 -19.226 1.00 68.44 108 VAL A O 1
ATOM 805 N N . ARG A 1 109 ? 10.504 -14.361 -20.909 1.00 76.06 109 ARG A N 1
ATOM 806 C CA . ARG A 1 109 ? 11.321 -14.989 -21.962 1.00 76.06 109 ARG A CA 1
ATOM 807 C C . ARG A 1 109 ? 12.659 -14.280 -22.149 1.00 76.06 109 ARG A C 1
ATOM 809 O O . ARG A 1 109 ? 13.681 -14.951 -22.237 1.00 76.06 109 ARG A O 1
ATOM 816 N N . GLU A 1 110 ? 12.663 -12.952 -22.139 1.00 69.25 110 GLU A N 1
ATOM 817 C CA . GLU A 1 110 ? 13.877 -12.139 -22.261 1.00 69.25 110 GLU A CA 1
ATOM 818 C C . GLU A 1 110 ? 14.823 -12.351 -21.078 1.00 69.25 110 GLU A C 1
ATOM 820 O O . GLU A 1 110 ? 16.012 -12.578 -21.283 1.00 69.25 110 GLU A O 1
ATOM 825 N N . ALA A 1 111 ? 14.306 -12.382 -19.846 1.00 68.25 111 ALA A N 1
ATOM 826 C CA . ALA A 1 111 ? 15.123 -12.680 -18.672 1.00 68.25 111 ALA A CA 1
ATOM 827 C C . ALA A 1 111 ? 15.714 -14.100 -18.720 1.00 68.25 111 ALA A C 1
ATOM 829 O O . ALA A 1 111 ? 16.860 -14.308 -18.337 1.00 68.25 111 ALA A O 1
ATOM 830 N N . VAL A 1 112 ? 14.967 -15.094 -19.209 1.00 78.06 112 VAL A N 1
ATOM 831 C CA . VAL A 1 112 ? 15.488 -16.464 -19.356 1.00 78.06 112 VAL A CA 1
ATOM 832 C C . VAL A 1 112 ? 16.543 -16.547 -20.464 1.00 78.06 112 VAL A C 1
ATOM 834 O O . VAL A 1 112 ? 17.565 -17.205 -20.269 1.00 78.06 112 VAL A O 1
ATOM 837 N N . ALA A 1 113 ? 16.337 -15.859 -21.589 1.00 76.88 113 ALA A N 1
ATOM 838 C CA . ALA A 1 113 ? 17.289 -15.807 -22.697 1.00 76.88 113 ALA A CA 1
ATOM 839 C C . ALA A 1 113 ? 18.591 -15.088 -22.311 1.00 76.88 113 ALA A C 1
ATOM 841 O O . ALA A 1 113 ? 19.672 -15.603 -22.585 1.00 76.88 113 ALA A O 1
ATOM 842 N N . ALA A 1 114 ? 18.496 -13.960 -21.598 1.00 71.25 114 ALA A N 1
ATOM 843 C CA . ALA A 1 114 ? 19.645 -13.205 -21.095 1.00 71.25 114 ALA A CA 1
ATOM 844 C C . ALA A 1 114 ? 20.515 -14.013 -20.116 1.00 71.25 114 ALA A C 1
ATOM 846 O O . ALA A 1 114 ? 21.710 -13.770 -20.000 1.00 71.25 114 ALA A O 1
ATOM 847 N N . HIS A 1 115 ? 19.924 -15.000 -19.436 1.00 79.25 115 HIS A N 1
ATOM 848 C CA . HIS A 1 115 ? 20.625 -15.919 -18.536 1.00 79.25 115 HIS A CA 1
ATOM 849 C C . HIS A 1 115 ? 20.920 -17.283 -19.167 1.00 79.25 115 HIS A C 1
ATOM 851 O O . HIS A 1 115 ? 21.141 -18.253 -18.442 1.00 79.25 115 HIS A O 1
ATOM 857 N N . HIS A 1 116 ? 20.903 -17.385 -20.501 1.00 77.25 116 HIS A N 1
ATOM 858 C CA . HIS A 1 116 ? 21.209 -18.609 -21.254 1.00 77.25 116 HIS A CA 1
ATOM 859 C C . HIS A 1 116 ? 20.407 -19.840 -20.787 1.00 77.25 116 HIS A C 1
ATOM 861 O O . HIS A 1 116 ? 20.924 -20.952 -20.710 1.00 77.25 116 HIS A O 1
ATOM 867 N N . GLY A 1 117 ? 19.140 -19.648 -20.411 1.00 73.69 117 GLY A N 1
ATOM 868 C CA . GLY A 1 117 ? 18.290 -20.728 -19.904 1.00 73.69 117 GLY A CA 1
ATOM 869 C C . GLY A 1 117 ? 18.482 -21.050 -18.418 1.00 73.69 117 GLY A C 1
ATOM 870 O O . GLY A 1 117 ? 17.821 -21.949 -17.897 1.00 73.69 117 GLY A O 1
ATOM 871 N N . ASN A 1 118 ? 19.322 -20.311 -17.684 1.00 80.19 118 ASN A N 1
ATOM 872 C CA . ASN A 1 118 ? 19.471 -20.491 -16.244 1.00 80.19 118 ASN A CA 1
ATOM 873 C C . ASN A 1 118 ? 18.260 -19.927 -15.484 1.00 80.19 118 ASN A C 1
ATOM 875 O O . ASN A 1 118 ? 18.221 -18.779 -15.034 1.00 80.19 118 ASN A O 1
ATOM 879 N N . ILE A 1 119 ? 17.276 -20.801 -15.274 1.00 77.06 119 ILE A N 1
ATOM 880 C 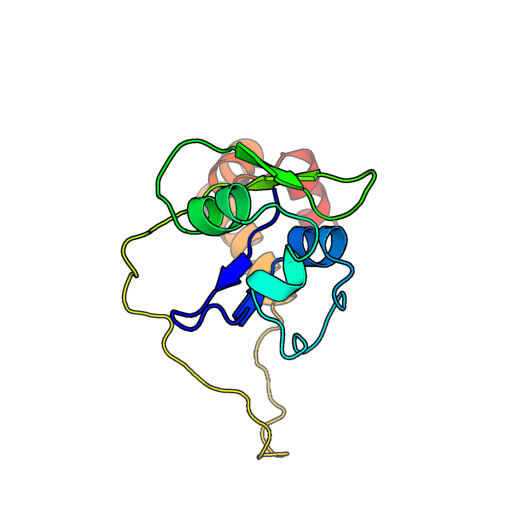CA . ILE A 1 119 ? 16.005 -20.500 -14.606 1.00 77.06 119 ILE A CA 1
ATOM 881 C C . ILE A 1 119 ? 16.211 -19.958 -13.175 1.00 77.06 119 ILE A C 1
ATOM 883 O O . ILE A 1 119 ? 15.405 -19.161 -12.705 1.00 77.06 119 ILE A O 1
ATOM 887 N N . ALA A 1 120 ? 17.283 -20.336 -12.459 1.00 71.38 120 ALA A N 1
ATOM 888 C CA . ALA A 1 120 ? 17.563 -19.744 -11.140 1.00 71.38 120 ALA A CA 1
ATOM 889 C C . ALA A 1 120 ? 17.961 -18.272 -11.240 1.00 71.38 120 ALA A C 1
ATOM 891 O O . ALA A 1 120 ? 17.458 -17.457 -10.468 1.00 71.38 120 ALA A O 1
ATOM 892 N N . ALA A 1 121 ? 18.869 -17.948 -12.158 1.00 69.00 121 ALA A N 1
ATOM 893 C CA . ALA A 1 121 ? 19.377 -16.593 -12.319 1.00 69.00 121 ALA A CA 1
ATOM 894 C C . ALA A 1 121 ? 18.274 -15.652 -12.827 1.00 69.00 121 ALA A C 1
ATOM 896 O O . ALA A 1 121 ? 18.048 -14.598 -12.232 1.00 69.00 121 ALA A O 1
ATOM 897 N N . ALA A 1 122 ? 17.484 -16.106 -13.805 1.00 69.69 122 ALA A N 1
ATOM 898 C CA . ALA A 1 122 ? 16.316 -15.377 -14.292 1.00 69.69 122 ALA A CA 1
ATOM 899 C C . ALA A 1 122 ? 15.268 -15.142 -13.188 1.00 69.69 122 ALA A C 1
ATOM 901 O O . ALA A 1 122 ? 14.770 -14.030 -13.032 1.00 69.69 122 ALA A O 1
ATOM 902 N N . ALA A 1 123 ? 14.966 -16.152 -12.361 1.00 71.88 123 ALA A N 1
ATOM 903 C CA . ALA A 1 123 ? 14.017 -16.007 -11.253 1.00 71.88 123 ALA A CA 1
ATOM 904 C C . ALA A 1 123 ? 14.503 -14.992 -10.203 1.00 71.88 123 ALA A C 1
ATOM 906 O O . ALA A 1 123 ? 13.715 -14.177 -9.722 1.00 71.88 123 ALA A O 1
ATOM 907 N N . ARG A 1 124 ? 15.807 -15.008 -9.887 1.00 74.25 124 ARG A N 1
ATOM 908 C CA . ARG A 1 124 ? 16.430 -14.047 -8.965 1.00 74.25 124 ARG A CA 1
ATOM 909 C C . ARG A 1 124 ? 16.393 -12.623 -9.514 1.00 74.25 124 ARG A C 1
ATOM 911 O O . ARG A 1 124 ? 16.021 -11.727 -8.767 1.00 74.25 124 ARG A O 1
ATOM 918 N N . GLN A 1 125 ? 16.699 -12.421 -10.797 1.00 66.88 125 GLN A N 1
ATOM 919 C CA . GLN A 1 125 ? 16.595 -11.103 -11.437 1.00 66.88 125 GLN A CA 1
ATOM 920 C C . GLN A 1 125 ? 15.151 -10.584 -11.443 1.00 66.88 125 GLN A C 1
ATOM 922 O O . GLN A 1 125 ? 14.915 -9.404 -11.206 1.00 66.88 125 GLN A O 1
ATOM 927 N N . LEU A 1 126 ? 14.181 -11.468 -11.681 1.00 74.00 126 LEU A N 1
ATOM 928 C CA . LEU A 1 126 ? 12.759 -11.123 -11.693 1.00 74.00 126 LEU A CA 1
ATOM 929 C C . LEU A 1 126 ? 12.151 -10.979 -10.285 1.00 74.00 126 LEU A C 1
ATOM 931 O O . LEU A 1 126 ? 10.993 -10.586 -10.160 1.00 74.00 126 LEU A O 1
ATOM 935 N N . GLY A 1 127 ? 12.894 -11.309 -9.222 1.00 69.25 127 GLY A N 1
ATOM 936 C CA . GLY A 1 127 ? 12.417 -11.232 -7.838 1.00 69.25 127 GLY A CA 1
ATOM 937 C C . GLY A 1 127 ? 11.298 -12.226 -7.499 1.00 69.25 127 GLY A C 1
ATOM 938 O O . GLY A 1 127 ? 10.523 -11.984 -6.573 1.00 69.25 127 GLY A O 1
ATOM 939 N N . ILE A 1 128 ? 11.187 -13.336 -8.239 1.00 76.62 128 ILE A N 1
ATOM 940 C CA . ILE A 1 128 ? 10.155 -14.370 -8.047 1.00 76.62 128 ILE A CA 1
ATOM 941 C C . ILE A 1 128 ? 10.778 -15.739 -7.751 1.00 76.62 128 ILE A C 1
ATOM 943 O O . ILE A 1 128 ? 11.942 -15.994 -8.046 1.00 76.62 128 ILE A O 1
ATOM 947 N N . SER A 1 129 ? 10.009 -16.662 -7.162 1.00 74.38 129 SER A N 1
ATOM 948 C CA . SER A 1 129 ? 10.524 -18.008 -6.882 1.00 74.38 129 SER A CA 1
ATOM 949 C C . SER A 1 129 ? 10.729 -18.821 -8.168 1.00 74.38 129 SER A C 1
ATOM 951 O O . SER A 1 129 ? 9.968 -18.693 -9.131 1.00 74.38 129 SER A O 1
ATOM 953 N N . ARG A 1 130 ? 11.695 -19.750 -8.150 1.00 79.06 130 ARG A N 1
ATOM 954 C CA . ARG A 1 130 ? 11.950 -20.713 -9.243 1.00 79.06 130 ARG A CA 1
ATOM 955 C C . ARG A 1 130 ? 10.673 -21.458 -9.660 1.00 79.06 130 ARG A C 1
ATOM 957 O O . ARG A 1 130 ? 10.383 -21.592 -10.843 1.00 79.06 130 ARG A O 1
ATOM 964 N N . THR A 1 131 ? 9.871 -21.885 -8.682 1.00 77.50 131 THR A N 1
ATOM 965 C CA . THR A 1 131 ? 8.580 -22.567 -8.887 1.00 77.50 131 THR A CA 1
ATOM 966 C C . THR A 1 131 ? 7.520 -21.680 -9.542 1.00 77.50 131 THR A C 1
ATOM 968 O O . THR A 1 131 ? 6.684 -22.178 -10.295 1.00 77.50 131 THR A O 1
ATOM 971 N N . THR A 1 132 ? 7.552 -20.370 -9.290 1.00 76.75 132 THR A N 1
ATOM 972 C CA . THR A 1 132 ? 6.653 -19.399 -9.929 1.00 76.75 132 THR A CA 1
ATOM 973 C C . THR A 1 132 ? 7.080 -19.138 -11.371 1.00 76.75 132 THR A C 1
ATOM 975 O O . THR A 1 132 ? 6.230 -19.127 -12.258 1.00 76.75 132 THR A O 1
ATOM 978 N N . LEU A 1 133 ? 8.388 -19.036 -11.631 1.00 78.75 133 LEU A N 1
ATOM 979 C CA . LEU A 1 133 ? 8.926 -18.906 -12.988 1.00 78.75 133 LEU A CA 1
ATOM 980 C C . LEU A 1 133 ? 8.587 -20.135 -13.851 1.00 78.75 133 LEU A C 1
ATOM 982 O O . LEU A 1 133 ? 8.088 -19.987 -14.961 1.00 78.75 133 LEU A O 1
ATOM 986 N N . TYR A 1 134 ? 8.725 -21.351 -13.311 1.00 81.31 134 TYR A N 1
ATOM 987 C CA . TYR A 1 134 ? 8.313 -22.584 -14.000 1.00 81.31 134 TYR A CA 1
ATOM 988 C C . TYR A 1 134 ? 6.827 -22.627 -14.369 1.00 81.31 134 TYR A C 1
ATOM 990 O O . TYR A 1 134 ? 6.462 -23.263 -15.353 1.00 81.31 134 TYR A O 1
ATOM 998 N N . ARG A 1 135 ? 5.962 -21.991 -13.575 1.00 77.25 135 ARG A N 1
ATOM 999 C CA . ARG A 1 135 ? 4.523 -21.917 -13.854 1.00 77.25 135 ARG A CA 1
ATOM 1000 C C . ARG A 1 135 ? 4.219 -20.944 -14.988 1.00 77.25 135 ARG A C 1
ATOM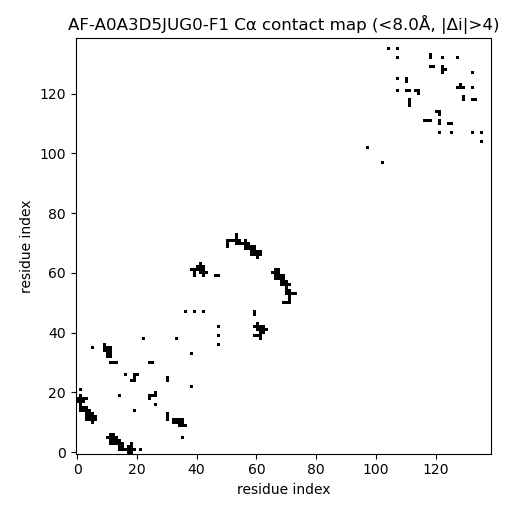 1002 O O . ARG A 1 135 ? 3.302 -21.194 -15.754 1.00 77.25 135 ARG A O 1
ATOM 1009 N N . HIS A 1 136 ? 5.003 -19.872 -15.095 1.00 72.31 136 HIS A N 1
ATOM 1010 C CA . HIS A 1 136 ? 4.926 -18.916 -16.199 1.00 72.31 136 HIS A CA 1
ATOM 1011 C C . HIS A 1 136 ? 5.487 -19.454 -17.517 1.00 72.31 136 HIS A C 1
ATOM 1013 O O . HIS A 1 136 ? 5.095 -18.963 -18.563 1.00 72.31 136 HIS A O 1
ATOM 1019 N N . LEU A 1 137 ? 6.385 -20.441 -17.473 1.00 74.12 137 LEU A N 1
ATOM 1020 C CA . LEU A 1 137 ? 6.930 -21.090 -18.671 1.00 74.12 137 LEU A CA 1
ATOM 1021 C C . LEU A 1 137 ? 6.073 -22.266 -19.171 1.00 74.12 137 LEU A C 1
ATOM 1023 O O . LEU A 1 137 ? 6.228 -22.678 -20.314 1.00 74.12 137 LEU A O 1
ATOM 1027 N N . ARG A 1 138 ? 5.204 -22.829 -18.318 1.00 73.25 138 ARG A N 1
ATOM 1028 C CA . ARG A 1 138 ? 4.355 -23.996 -18.629 1.00 73.25 138 ARG A CA 1
ATOM 1029 C C . ARG A 1 138 ? 2.911 -23.656 -19.025 1.00 73.25 138 ARG A C 1
ATOM 1031 O O . ARG A 1 138 ? 2.135 -24.583 -19.235 1.00 73.25 138 ARG A O 1
ATOM 1038 N N . GLY A 1 139 ? 2.533 -22.379 -19.078 1.00 55.59 139 GLY A N 1
ATOM 1039 C CA . GLY A 1 139 ? 1.180 -21.930 -19.430 1.00 55.59 139 GLY A CA 1
ATOM 1040 C C . GLY A 1 139 ? 1.211 -20.756 -20.384 1.00 55.59 139 GLY A C 1
ATOM 1041 O O . GLY A 1 139 ? 0.199 -20.585 -21.092 1.00 55.59 139 GLY A O 1
#

Secondary structure (DSSP, 8-state):
---EEE-TTSBEEEE-HHHHHHTT--SSSPPPS-BHHHHTTTS-HHHHHHTTSBSS-EEEESSSS-EEEE-B------S--------S------S----HHHHHHHHHHHHHHHTTT-HHHHHHHTTS-HHHHHHHH--

pLDDT: mean 71.28, std 15.49, range [29.02, 87.88]

Solvent-accessible surface area (backbone atoms only — not comparable to full-atom values): 8780 Å² total; per-residue (Å²): 133,59,45,75,43,65,46,97,89,37,35,51,77,46,62,39,72,55,28,20,61,75,70,74,43,71,90,65,80,81,78,68,99,42,38,54,65,66,69,34,60,55,29,51,73,71,52,57,64,48,57,79,38,79,57,76,69,42,81,39,35,44,47,98,90,44,69,46,76,48,62,36,79,87,69,83,78,72,90,78,76,81,75,81,79,84,70,92,82,77,99,78,75,94,72,85,74,75,48,74,62,54,54,49,54,48,55,52,50,50,39,26,58,77,41,76,66,35,55,64,60,24,16,59,76,69,75,48,53,55,74,55,48,53,52,67,73,74,110

Radius of gyration: 19.15 Å; Cα contacts (8 Å, |Δi|>4): 133; chains: 1; bounding box: 36×40×49 Å

Mean predicted aligned error: 16.23 Å

Sequence (139 aa):
QGLLAVEEDGRVRAANRVARRLFGLPRRGPLPLLTLAGLFAGASVHQRRRLLQAGPAHRVRLDQDSAVYVQYLRGPLAARASLRSAGAAGAAAAAERPSLRALNAQGVREAVAAHHGNIAAAARQLGISRTTLYRHLRG

Foldseek 3Di:
DKDFDADPVQWTQDIDQVRCVQQVFDNDDGTPGDGNCRQQVVFDPVLSVCLQPADDFDWGDRDPPDIDTHHHDDDPPPPPPDDDDPPDDDPPDPDDPDPPLNVVLVLLVVLCVVVVNPLVRSCVVVVHDSVVSVVSVVD